Protein AF-0000000080590383 (afdb_homodimer)

Nearest PDB structures (foldseek):
  6j7g-assembly1_S  TM=4.759E-01  e=1.083E+00  Homo sapiens
  4z3b-assembly1_A  TM=5.114E-01  e=2.382E+00  Equus caballus
  4v6b-assembly1_AE  TM=5.132E-01  e=3.532E+00  Homo sapiens
  6yvd-assembly1_D  TM=4.470E-01  e=8.220E+00  Saccharomyces cerevisiae S288C
  1lvf-assembly2_B  TM=5.882E-01  e=1.787E+00  Rattus norvegicus

Solvent-accessible surface area (backbone atoms only — not comparable to full-atom values): 9432 Å² total; per-residue (Å²): 50,70,86,74,40,55,66,24,70,67,27,45,54,52,47,39,53,52,50,24,22,54,34,55,60,50,38,61,61,26,54,47,37,49,68,35,33,39,81,88,40,58,63,59,28,50,49,21,51,49,47,40,53,51,30,53,52,48,32,51,53,34,43,48,47,35,23,76,75,63,70,42,70,79,72,69,74,55,64,76,63,59,86,79,69,54,91,80,50,71,85,75,40,56,65,27,70,66,26,46,52,51,46,40,52,52,50,25,20,53,32,56,61,49,38,62,61,26,54,48,37,48,69,36,34,38,82,86,41,62,64,61,28,52,49,22,51,50,48,40,52,51,31,52,50,48,33,50,52,34,43,47,46,34,23,76,76,65,70,42,69,79,70,70,72,55,63,77,65,60,84,77,69,57,91,76

InterPro domains:
  IPR005183 Domain of unknown function DUF305, CopM-like [PF03713] (7-66)
  IPR012347 Ferritin-like [G3DSA:1.20.1260.10] (1-72)

Structure (mmCIF, N/CA/C/O backbone):
data_AF-0000000080590383-model_v1
#
loop_
_entity.id
_entity.type
_entity.pdbx_description
1 polymer 'DUF305 domain-containing protein'
#
loop_
_atom_site.group_PDB
_atom_site.id
_atom_site.type_symbol
_atom_site.label_atom_id
_atom_site.label_alt_id
_atom_site.label_comp_id
_atom_site.label_asym_id
_atom_site.label_entity_id
_atom_site.label_seq_id
_atom_site.pdbx_PDB_ins_code
_atom_site.Cartn_x
_atom_site.Cartn_y
_atom_site.Cartn_z
_atom_site.occupancy
_atom_site.B_iso_or_equiv
_atom_site.auth_seq_id
_atom_site.auth_comp_id
_atom_site.auth_asym_id
_atom_site.auth_atom_id
_atom_site.pdbx_PDB_model_num
ATOM 1 N N . MET A 1 1 ? 1.054 -5.551 -16.812 1 55.97 1 MET A N 1
ATOM 2 C CA . MET A 1 1 ? 1.904 -6.73 -16.703 1 55.97 1 MET A CA 1
ATOM 3 C C . MET A 1 1 ? 1.183 -7.852 -15.961 1 55.97 1 MET A C 1
ATOM 5 O O . MET A 1 1 ? 1.09 -8.977 -16.469 1 55.97 1 MET A O 1
ATOM 9 N N . LEU A 1 2 ? 0.622 -7.516 -14.812 1 69.25 2 LEU A N 1
ATOM 10 C CA . LEU A 1 2 ? -0.003 -8.578 -14.031 1 69.25 2 LEU A CA 1
ATOM 11 C C . LEU A 1 2 ? -1.218 -9.141 -14.766 1 69.25 2 LEU A C 1
ATOM 13 O O . LEU A 1 2 ? -1.432 -10.359 -14.773 1 69.25 2 LEU A O 1
ATOM 17 N N . GLU A 1 3 ? -1.877 -8.266 -15.469 1 67.25 3 GLU A N 1
ATOM 18 C CA . GLU A 1 3 ? -3.109 -8.68 -16.141 1 67.25 3 GLU A CA 1
ATOM 19 C C . GLU A 1 3 ? -2.822 -9.648 -17.281 1 67.25 3 GLU A C 1
ATOM 21 O O . GLU A 1 3 ? -3.65 -10.508 -17.594 1 67.25 3 GLU A O 1
ATOM 26 N N . SER A 1 4 ? -1.634 -9.484 -17.75 1 72.12 4 SER A N 1
ATOM 27 C CA . SER A 1 4 ? -1.319 -10.305 -18.922 1 72.12 4 SER A CA 1
ATOM 28 C C . SER A 1 4 ? -0.584 -11.578 -18.516 1 72.12 4 SER A C 1
ATOM 30 O O . SER A 1 4 ? -0.34 -12.453 -19.359 1 72.12 4 SER A O 1
ATOM 32 N N . THR A 1 5 ? -0.325 -11.68 -17.234 1 79.12 5 THR A N 1
ATOM 33 C CA . THR A 1 5 ? 0.401 -12.852 -16.766 1 79.12 5 THR A CA 1
ATOM 34 C C . THR A 1 5 ? -0.554 -14.023 -16.531 1 79.12 5 THR A C 1
ATOM 36 O O . THR A 1 5 ? -1.575 -13.867 -15.852 1 79.12 5 THR A O 1
ATOM 39 N N . PRO A 1 6 ? -0.306 -15.172 -17.188 1 80.62 6 PRO A N 1
ATOM 40 C CA . PRO A 1 6 ? -1.174 -16.328 -17 1 80.62 6 PRO A CA 1
ATOM 41 C C . PRO A 1 6 ? -1.27 -16.766 -15.531 1 80.62 6 PRO A C 1
ATOM 43 O O . PRO A 1 6 ? -0.327 -16.562 -14.766 1 80.62 6 PRO A O 1
ATOM 46 N N . SER A 1 7 ? -2.418 -17.375 -15.25 1 84 7 SER A N 1
ATOM 47 C CA . SER A 1 7 ? -2.658 -17.859 -13.898 1 84 7 SER A CA 1
ATOM 48 C C . SER A 1 7 ? -1.657 -18.953 -13.516 1 84 7 SER A C 1
ATOM 50 O O . SER A 1 7 ? -1.032 -19.562 -14.383 1 84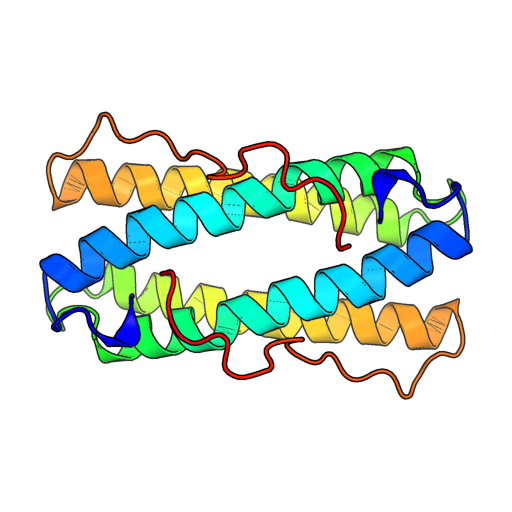 7 SER A O 1
ATOM 52 N N . GLY A 1 8 ? -1.432 -19.141 -12.234 1 85.5 8 GLY A N 1
ATOM 53 C CA . GLY A 1 8 ? -0.536 -20.172 -11.734 1 85.5 8 GLY A CA 1
ATOM 54 C C . GLY A 1 8 ? 0.795 -19.625 -11.258 1 85.5 8 GLY A C 1
ATOM 55 O O . GLY A 1 8 ? 0.86 -18.516 -10.719 1 85.5 8 GLY A O 1
ATOM 56 N N . THR A 1 9 ? 1.81 -20.422 -11.391 1 87 9 THR A N 1
ATOM 57 C CA . THR A 1 9 ? 3.117 -20.109 -10.82 1 87 9 THR A CA 1
ATOM 58 C C . THR A 1 9 ? 3.678 -18.828 -11.406 1 87 9 THR A C 1
ATOM 60 O O . THR A 1 9 ? 4.168 -17.953 -10.68 1 87 9 THR A O 1
ATOM 63 N N . PRO A 1 10 ? 3.52 -18.625 -12.75 1 87.88 10 PRO A N 1
ATOM 64 C CA . PRO A 1 10 ? 4.062 -17.375 -13.289 1 87.88 10 PRO A CA 1
ATOM 65 C C . PRO A 1 10 ? 3.375 -16.141 -12.711 1 87.88 10 PRO A C 1
ATOM 67 O O . PRO A 1 10 ? 4.039 -15.133 -12.414 1 87.88 10 PRO A O 1
ATOM 70 N N . PHE A 1 11 ? 2.125 -16.188 -12.539 1 89.69 11 PHE A N 1
ATOM 71 C CA . PHE A 1 11 ? 1.385 -15.078 -11.953 1 89.69 11 PHE A CA 1
ATOM 72 C C . PHE A 1 11 ? 1.814 -14.836 -10.516 1 89.69 11 PHE A C 1
ATOM 74 O O . PHE A 1 11 ? 2.041 -13.695 -10.109 1 89.69 11 PHE A O 1
ATOM 81 N N . ASN A 1 12 ? 1.895 -15.922 -9.75 1 90.94 12 ASN A N 1
ATOM 82 C CA . ASN A 1 12 ? 2.24 -15.805 -8.336 1 90.94 12 ASN A CA 1
ATOM 83 C C . ASN A 1 12 ? 3.574 -15.086 -8.148 1 90.94 12 ASN A C 1
ATOM 85 O O . ASN A 1 12 ? 3.68 -14.172 -7.332 1 90.94 12 ASN A O 1
ATOM 89 N N . GLN A 1 13 ? 4.488 -15.523 -8.938 1 92.19 13 GLN A N 1
ATOM 90 C CA . GLN A 1 13 ? 5.82 -14.945 -8.805 1 92.19 13 GLN A CA 1
ATOM 91 C C . GLN A 1 13 ? 5.828 -13.477 -9.227 1 92.19 13 GLN A C 1
ATOM 93 O O . GLN A 1 13 ? 6.434 -12.641 -8.562 1 92.19 13 GLN A O 1
ATOM 98 N N . THR A 1 14 ? 5.195 -13.195 -10.312 1 91.88 14 THR A N 1
ATOM 99 C CA . THR A 1 14 ? 5.137 -11.82 -10.797 1 91.88 14 THR A CA 1
ATOM 100 C C . THR A 1 14 ? 4.438 -10.922 -9.781 1 91.88 14 THR A C 1
ATOM 102 O O . THR A 1 14 ? 4.879 -9.797 -9.523 1 91.88 14 THR A O 1
ATOM 105 N N . PHE A 1 15 ? 3.369 -11.453 -9.25 1 93.12 15 PHE A N 1
ATOM 106 C CA . PHE A 1 15 ? 2.639 -10.688 -8.25 1 93.12 15 PHE A CA 1
ATOM 107 C C . PHE A 1 15 ? 3.521 -10.398 -7.043 1 93.12 15 PHE A C 1
ATOM 109 O O . PHE A 1 15 ? 3.619 -9.25 -6.598 1 93.12 15 PHE A O 1
ATOM 116 N N . LEU A 1 16 ? 4.113 -11.383 -6.531 1 94.38 16 LEU A N 1
ATOM 117 C CA . LEU A 1 16 ? 4.926 -11.242 -5.328 1 94.38 16 LEU A CA 1
ATOM 118 C C . LEU A 1 16 ? 6.055 -10.242 -5.551 1 94.38 16 LEU A C 1
ATOM 120 O O . LEU A 1 16 ? 6.324 -9.398 -4.691 1 94.38 16 LEU A O 1
ATOM 124 N N . ARG A 1 17 ? 6.676 -10.281 -6.66 1 94.44 17 ARG A N 1
ATOM 125 C CA . ARG A 1 17 ? 7.766 -9.352 -6.957 1 94.44 17 ARG A CA 1
ATOM 126 C C . ARG A 1 17 ? 7.242 -7.934 -7.152 1 94.44 17 ARG A C 1
ATOM 128 O O . ARG A 1 17 ? 7.766 -6.988 -6.559 1 94.44 17 ARG A O 1
ATOM 135 N N . SER A 1 18 ? 6.227 -7.805 -7.926 1 93.94 18 SER A N 1
ATOM 136 C CA . SER A 1 18 ? 5.688 -6.488 -8.258 1 93.94 18 SER A CA 1
ATOM 137 C C . SER A 1 18 ? 5.105 -5.805 -7.02 1 93.94 18 SER A C 1
ATOM 139 O O . SER A 1 18 ? 5.301 -4.605 -6.824 1 93.94 18 SER A O 1
ATOM 141 N N . PHE A 1 19 ? 4.484 -6.652 -6.277 1 95.25 19 PHE A N 1
ATOM 142 C CA . PHE A 1 19 ? 3.814 -6.035 -5.137 1 95.25 19 PHE A CA 1
ATOM 143 C C . PHE A 1 19 ? 4.801 -5.777 -4.004 1 95.25 19 PHE A C 1
ATOM 145 O O . PHE A 1 19 ? 4.574 -4.902 -3.168 1 95.25 19 PHE A O 1
ATOM 152 N N . SER A 1 20 ? 5.914 -6.496 -3.949 1 95.44 20 SER A N 1
ATOM 153 C CA . SER A 1 20 ? 7.02 -6.102 -3.076 1 95.44 20 SER A CA 1
ATOM 154 C C . SER A 1 20 ? 7.531 -4.711 -3.424 1 95.44 20 SER A C 1
ATOM 156 O O . SER A 1 20 ? 7.777 -3.893 -2.535 1 95.44 20 SER A O 1
ATOM 158 N N . ASN A 1 21 ? 7.668 -4.449 -4.703 1 94.62 21 ASN A N 1
ATOM 159 C CA . ASN A 1 21 ? 8.078 -3.127 -5.164 1 94.62 21 ASN A CA 1
ATOM 160 C C . ASN A 1 21 ? 7.062 -2.057 -4.781 1 94.62 21 ASN A C 1
ATOM 162 O O . ASN A 1 21 ? 7.434 -0.949 -4.395 1 94.62 21 ASN A O 1
ATOM 166 N N . HIS A 1 22 ? 5.812 -2.387 -4.969 1 94.44 22 HIS A N 1
ATOM 167 C CA . HIS A 1 22 ? 4.746 -1.474 -4.578 1 94.44 22 HIS A CA 1
ATOM 168 C C . HIS A 1 22 ? 4.84 -1.123 -3.096 1 94.44 22 HIS A C 1
ATOM 170 O O . HIS A 1 22 ? 4.699 0.043 -2.719 1 94.44 22 HIS A O 1
ATOM 176 N N . HIS A 1 23 ? 5.039 -2.135 -2.262 1 96.19 23 HIS A N 1
ATOM 177 C CA . HIS A 1 23 ? 5.199 -1.888 -0.833 1 96.19 23 HIS A CA 1
ATOM 178 C C . HIS A 1 23 ? 6.422 -1.019 -0.558 1 96.19 23 HIS A C 1
ATOM 180 O O . HIS A 1 23 ? 6.387 -0.147 0.313 1 96.19 23 HIS A O 1
ATOM 186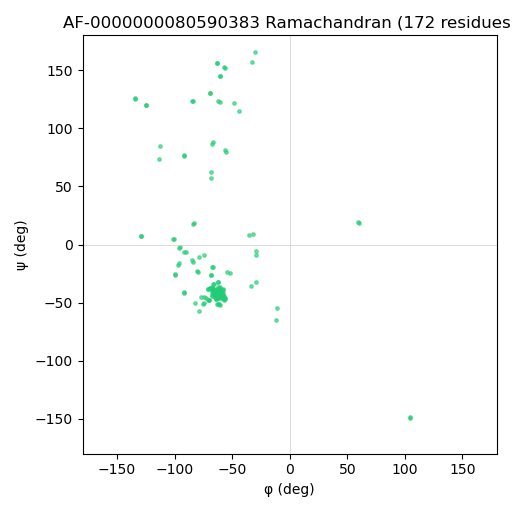 N N . LEU A 1 24 ? 7.496 -1.254 -1.278 1 94.81 24 LEU A N 1
ATOM 187 C CA . LEU A 1 24 ? 8.711 -0.46 -1.124 1 94.81 24 LEU A CA 1
ATOM 188 C C . LEU A 1 24 ? 8.445 1.004 -1.463 1 94.81 24 LEU A C 1
ATOM 190 O O . LEU A 1 24 ? 8.945 1.902 -0.777 1 94.81 24 LEU A O 1
ATOM 194 N N . SER A 1 25 ? 7.711 1.278 -2.4 1 93.81 25 SER A N 1
ATOM 195 C CA . SER A 1 25 ? 7.445 2.637 -2.865 1 93.81 25 SER A CA 1
ATOM 196 C C . SER A 1 25 ? 6.668 3.434 -1.824 1 93.81 25 SER A C 1
ATOM 198 O O . SER A 1 25 ? 6.648 4.664 -1.862 1 93.81 25 SER A O 1
ATOM 200 N N . ALA A 1 26 ? 6.031 2.756 -0.916 1 95.06 26 ALA A N 1
ATOM 201 C CA . ALA A 1 26 ? 5.23 3.42 0.11 1 95.06 26 ALA A CA 1
ATOM 202 C C . ALA A 1 26 ? 6.098 3.854 1.288 1 95.06 26 ALA A C 1
ATOM 204 O O . ALA A 1 26 ? 5.668 4.648 2.125 1 95.06 26 ALA A O 1
ATOM 205 N N . LEU A 1 27 ? 7.32 3.352 1.365 1 95.25 27 LEU A N 1
ATOM 206 C CA . LEU A 1 27 ? 8.117 3.574 2.564 1 95.25 27 LEU A CA 1
ATOM 207 C C . LEU A 1 27 ? 8.609 5.016 2.635 1 95.25 27 LEU A C 1
ATOM 209 O O . LEU A 1 27 ? 8.453 5.68 3.664 1 95.25 27 LEU A O 1
ATOM 213 N N . SER A 1 28 ? 9.117 5.551 1.608 1 92.12 28 SER A N 1
ATOM 214 C CA . SER A 1 28 ? 9.695 6.895 1.629 1 92.12 28 SER A CA 1
ATOM 215 C C . SER A 1 28 ? 8.633 7.941 1.952 1 92.12 28 SER A C 1
ATOM 217 O O . SER A 1 28 ? 8.805 8.742 2.877 1 92.12 28 SER A O 1
ATOM 219 N N . PRO A 1 29 ? 7.492 7.926 1.229 1 91.88 29 PRO A N 1
ATOM 220 C CA . PRO A 1 29 ? 6.461 8.906 1.579 1 91.88 29 PRO A CA 1
ATOM 221 C C . PRO A 1 29 ? 5.961 8.75 3.014 1 91.88 29 PRO A C 1
ATOM 223 O O . PRO A 1 29 ? 5.641 9.742 3.674 1 91.88 29 PRO A O 1
ATOM 226 N N . SER A 1 30 ? 5.852 7.535 3.506 1 93.94 30 SER A N 1
ATOM 227 C CA . SER A 1 30 ? 5.371 7.301 4.863 1 93.94 30 SER A CA 1
ATOM 228 C C . SER A 1 30 ? 6.371 7.805 5.898 1 93.94 30 SER A C 1
ATOM 230 O O . SER A 1 30 ? 5.98 8.328 6.945 1 93.94 30 SER A O 1
ATOM 232 N N . LEU A 1 31 ? 7.656 7.617 5.605 1 91.81 31 LEU A N 1
ATOM 233 C CA . LEU A 1 31 ? 8.695 8.148 6.484 1 91.81 31 LEU A CA 1
ATOM 234 C C . LEU A 1 31 ? 8.664 9.672 6.5 1 91.81 31 LEU A C 1
ATOM 236 O O . LEU A 1 31 ? 8.805 10.289 7.559 1 91.81 31 LEU A O 1
ATOM 240 N N . SER A 1 32 ? 8.477 10.273 5.324 1 89.19 32 SER A N 1
ATOM 241 C CA . SER A 1 32 ? 8.344 11.719 5.246 1 89.19 32 SER A CA 1
ATOM 242 C C . SER A 1 32 ? 7.145 12.211 6.059 1 89.19 32 SER A C 1
ATOM 244 O O . SER A 1 32 ? 7.215 13.258 6.707 1 89.19 32 SER A O 1
ATOM 246 N N . CYS A 1 33 ? 6.082 11.469 6.008 1 91 33 CYS A N 1
ATOM 247 C CA . CYS A 1 33 ? 4.883 11.812 6.77 1 91 33 CYS A CA 1
ATOM 248 C C . CYS A 1 33 ? 5.168 11.797 8.266 1 91 33 CYS A C 1
ATOM 250 O O . CYS A 1 33 ? 4.684 12.664 9 1 91 33 CYS A O 1
ATOM 252 N N . GLN A 1 34 ? 5.988 10.891 8.719 1 87.88 34 GLN A N 1
ATOM 253 C CA . GLN A 1 34 ? 6.355 10.812 10.133 1 87.88 34 GLN A CA 1
ATOM 254 C C . GLN A 1 34 ? 7.078 12.078 10.578 1 87.88 34 GLN A C 1
ATOM 256 O O . GLN A 1 34 ? 6.895 12.539 11.711 1 87.88 34 GLN A O 1
ATOM 261 N N . ILE A 1 35 ? 7.793 12.633 9.633 1 83.75 35 ILE A N 1
ATOM 262 C CA . ILE A 1 35 ? 8.672 13.742 9.977 1 83.75 35 ILE A CA 1
ATOM 263 C C . ILE A 1 35 ? 7.938 15.062 9.789 1 83.75 35 ILE A C 1
ATOM 265 O O . ILE A 1 35 ? 8.047 15.969 10.617 1 83.75 35 ILE A O 1
ATOM 269 N N . LYS A 1 36 ? 7.191 15.164 8.711 1 83 36 LYS A N 1
ATOM 270 C CA . LYS A 1 36 ? 6.668 16.453 8.281 1 83 36 LYS A CA 1
ATOM 271 C C . LYS A 1 36 ? 5.246 16.672 8.781 1 83 36 LYS A C 1
ATOM 273 O O . LYS A 1 36 ? 4.723 17.781 8.727 1 83 36 LYS A O 1
ATOM 278 N N . SER A 1 37 ? 4.664 15.578 9.195 1 78.31 37 SER A N 1
ATOM 279 C CA . SER A 1 37 ? 3.303 15.766 9.695 1 78.31 37 SER A CA 1
ATOM 280 C C . SER A 1 37 ? 3.279 16.672 10.922 1 78.31 37 SER A C 1
ATOM 282 O O . SER A 1 37 ? 4.227 16.688 11.711 1 78.31 37 SER A O 1
ATOM 284 N N . ASP A 1 38 ? 2.582 17.672 10.883 1 64.88 38 ASP A N 1
ATOM 285 C CA . ASP A 1 38 ? 2.518 18.641 11.969 1 64.88 38 ASP A CA 1
ATOM 286 C C . ASP A 1 38 ? 2.307 17.953 13.312 1 64.88 38 ASP A C 1
ATOM 288 O O . ASP A 1 38 ? 1.547 16.984 13.406 1 64.88 38 ASP A O 1
ATOM 292 N N . ILE A 1 39 ? 3.242 18.156 14.273 1 54.78 39 ILE A N 1
ATOM 293 C CA . ILE A 1 39 ? 3.332 17.75 15.664 1 54.78 39 ILE A CA 1
ATOM 294 C C . ILE A 1 39 ? 1.936 17.719 16.281 1 54.78 39 ILE A C 1
ATOM 296 O O . ILE A 1 39 ? 1.641 16.859 17.125 1 54.78 39 ILE A O 1
ATOM 300 N N . ALA A 1 40 ? 1.149 18.641 15.859 1 57.12 40 ALA A N 1
ATOM 301 C CA . ALA A 1 40 ? -0.128 18.719 16.562 1 57.12 40 ALA A CA 1
ATOM 302 C C . ALA A 1 40 ? -1.052 17.578 16.156 1 57.12 40 ALA A C 1
ATOM 304 O O . ALA A 1 40 ? -2.08 17.344 16.797 1 57.12 40 ALA A O 1
ATOM 305 N N . HIS A 1 41 ? -0.6 16.844 15.109 1 61.62 41 HIS A N 1
ATOM 306 C CA . HIS A 1 41 ? -1.507 15.766 14.711 1 61.62 41 HIS A CA 1
ATOM 307 C C . HIS A 1 41 ? -0.891 14.398 14.969 1 61.62 41 HIS A C 1
ATOM 309 O O . HIS A 1 41 ? -0.432 13.734 14.039 1 61.62 41 HIS A O 1
ATOM 315 N N . GLY A 1 42 ? -0.85 14.078 16.141 1 77.56 42 GLY A N 1
ATOM 316 C CA . GLY A 1 42 ? -0.358 12.805 16.641 1 77.56 42 GLY A CA 1
ATOM 317 C C . GLY A 1 42 ? -0.987 11.609 15.961 1 77.56 42 GLY A C 1
ATOM 318 O O . GLY A 1 42 ? -0.32 10.602 15.727 1 77.56 42 GLY A O 1
ATOM 319 N N . GLU A 1 43 ? -2.182 11.875 15.453 1 83.69 43 GLU A N 1
ATOM 320 C CA . GLU A 1 43 ? -2.898 10.758 14.844 1 83.69 43 GLU A CA 1
ATOM 321 C C . GLU A 1 43 ? -2.299 10.391 13.492 1 83.69 43 GLU A C 1
ATOM 323 O O . GLU A 1 43 ? -2.104 9.211 13.195 1 83.69 43 GLU A O 1
ATOM 328 N N . LEU A 1 44 ? -2.021 11.461 12.688 1 89.62 44 LEU A N 1
ATOM 329 C CA . LEU A 1 44 ? -1.447 11.195 11.367 1 89.62 44 LEU A CA 1
ATOM 330 C C . LEU A 1 44 ? -0.046 10.602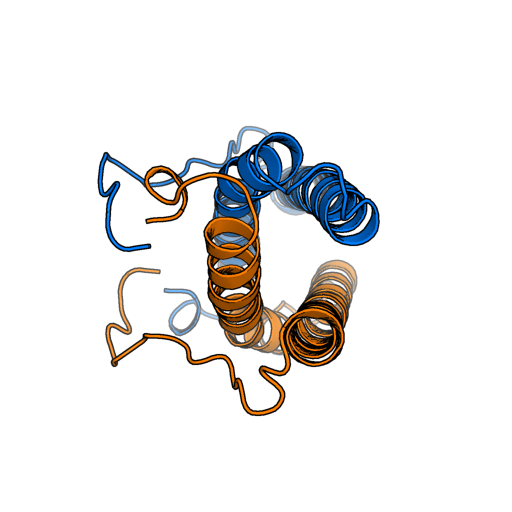 11.492 1 89.62 44 LEU A C 1
ATOM 332 O O . LEU A 1 44 ? 0.323 9.703 10.742 1 89.62 44 LEU A O 1
ATOM 336 N N . GLN A 1 45 ? 0.735 11.125 12.391 1 88.81 45 GLN A N 1
ATOM 337 C CA . GLN A 1 45 ? 2.078 10.594 12.609 1 88.81 45 GLN A CA 1
ATOM 338 C C . GLN A 1 45 ? 2.035 9.109 12.961 1 88.81 45 GLN A C 1
ATOM 340 O O . GLN A 1 45 ? 2.793 8.312 12.398 1 88.81 45 GLN A O 1
ATOM 345 N N . ARG A 1 46 ? 1.18 8.758 13.852 1 90.81 46 ARG A N 1
ATOM 346 C CA . ARG A 1 46 ? 1.038 7.359 14.25 1 90.81 46 ARG A CA 1
ATOM 347 C C . ARG A 1 46 ? 0.559 6.504 13.086 1 90.81 46 ARG A C 1
ATOM 349 O O . ARG A 1 46 ? 1.01 5.371 12.914 1 90.81 46 ARG A O 1
ATOM 356 N N . TYR A 1 47 ? -0.358 7.125 12.406 1 93.31 47 TYR A N 1
ATOM 357 C CA . TYR A 1 47 ? -0.861 6.426 11.234 1 93.31 47 TYR A CA 1
ATOM 358 C C . TYR A 1 47 ? 0.27 6.105 10.258 1 93.31 47 TYR A C 1
ATOM 360 O O . TYR A 1 47 ? 0.375 4.98 9.773 1 93.31 47 TYR A O 1
ATOM 368 N N . CYS A 1 48 ? 1.092 7.059 10.047 1 93.88 48 CYS A N 1
ATOM 369 C CA . CYS A 1 48 ? 2.209 6.891 9.125 1 93.88 48 CYS A CA 1
ATOM 370 C C . CYS A 1 48 ? 3.215 5.879 9.656 1 93.88 48 CYS A C 1
ATOM 372 O O . CYS A 1 48 ? 3.789 5.102 8.898 1 93.88 48 CYS A O 1
ATOM 374 N N . GLU A 1 49 ? 3.439 5.859 10.93 1 93.88 49 GLU A N 1
ATOM 375 C CA . GLU A 1 49 ? 4.305 4.863 11.547 1 93.88 49 GLU A CA 1
ATOM 376 C C . GLU A 1 49 ? 3.777 3.449 11.305 1 93.88 49 GLU A C 1
ATOM 378 O O . GLU A 1 49 ? 4.551 2.537 11 1 93.88 49 GLU A O 1
ATOM 383 N N . ASP A 1 50 ? 2.49 3.35 11.406 1 95.06 50 ASP A N 1
ATOM 384 C CA . ASP A 1 50 ? 1.868 2.049 11.188 1 95.06 50 ASP A CA 1
ATOM 385 C C . ASP A 1 50 ? 2.02 1.606 9.727 1 95.06 50 ASP A C 1
ATOM 387 O O . ASP A 1 50 ? 2.199 0.419 9.453 1 95.06 50 ASP A O 1
ATOM 391 N N . ILE A 1 51 ? 1.901 2.566 8.867 1 95.12 51 ILE A N 1
ATOM 392 C CA . ILE A 1 51 ? 2.068 2.244 7.449 1 95.12 51 ILE A CA 1
ATOM 393 C C . ILE A 1 51 ? 3.475 1.699 7.211 1 95.12 51 ILE A C 1
ATOM 395 O O . ILE A 1 51 ? 3.646 0.688 6.527 1 95.12 51 ILE A O 1
ATOM 399 N N . VAL A 1 52 ? 4.469 2.334 7.77 1 95.5 52 VAL A N 1
ATOM 400 C CA . VAL A 1 52 ? 5.852 1.91 7.578 1 95.5 52 VAL A CA 1
ATOM 401 C C . VAL A 1 52 ? 6.023 0.469 8.055 1 95.5 52 VAL A C 1
ATOM 403 O O . VAL A 1 52 ? 6.59 -0.363 7.34 1 95.5 52 VAL A O 1
ATOM 406 N N . VAL A 1 53 ? 5.496 0.15 9.18 1 96.75 53 VAL A N 1
ATOM 407 C CA . VAL A 1 53 ? 5.621 -1.187 9.75 1 96.75 53 VAL A CA 1
ATOM 408 C C . VAL A 1 53 ? 4.902 -2.199 8.859 1 96.75 53 VAL A C 1
ATOM 410 O O . VAL A 1 53 ? 5.453 -3.256 8.539 1 96.75 53 VAL A O 1
ATOM 413 N N . THR A 1 54 ? 3.74 -1.836 8.461 1 96.31 54 THR A N 1
ATOM 414 C CA . THR A 1 54 ? 2.926 -2.74 7.656 1 96.31 54 THR A CA 1
ATOM 415 C C . THR A 1 54 ? 3.588 -3.012 6.309 1 96.31 54 THR A C 1
ATOM 417 O O . THR A 1 54 ? 3.641 -4.156 5.859 1 96.31 54 THR A O 1
ATOM 420 N N . GLN A 1 55 ? 4.109 -1.967 5.676 1 96.75 55 GLN A N 1
ATOM 421 C CA . GLN A 1 55 ? 4.75 -2.129 4.375 1 96.75 55 GLN A CA 1
ATOM 422 C C . GLN A 1 55 ? 6.023 -2.961 4.492 1 96.75 55 GLN A C 1
ATOM 424 O O . GLN A 1 55 ? 6.289 -3.818 3.645 1 96.75 55 GLN A O 1
ATOM 429 N N . LYS A 1 56 ? 6.801 -2.732 5.512 1 96.94 56 LYS A N 1
ATOM 430 C CA . LYS A 1 56 ? 8.016 -3.512 5.727 1 96.94 56 LYS A CA 1
ATOM 431 C C . LYS A 1 56 ? 7.691 -4.988 5.945 1 96.94 56 LYS A C 1
ATOM 433 O O . LYS A 1 56 ? 8.336 -5.863 5.367 1 96.94 56 LYS A O 1
ATOM 438 N N . ASN A 1 57 ? 6.691 -5.215 6.77 1 97.31 57 ASN A N 1
ATOM 439 C CA . ASN A 1 57 ? 6.27 -6.59 7.012 1 97.31 57 ASN A CA 1
ATOM 440 C C . ASN A 1 57 ? 5.762 -7.254 5.734 1 97.31 57 ASN A C 1
ATOM 442 O O . ASN A 1 57 ? 6.004 -8.438 5.504 1 97.31 57 ASN A O 1
ATOM 446 N N . GLY A 1 58 ? 5.039 -6.461 4.934 1 96.75 58 GLY A N 1
ATOM 447 C CA . GLY A 1 58 ? 4.574 -6.977 3.656 1 96.75 58 GLY A CA 1
ATOM 448 C C . GLY A 1 58 ? 5.703 -7.398 2.734 1 96.75 58 GLY A C 1
ATOM 449 O O . GLY A 1 58 ? 5.652 -8.477 2.135 1 96.75 58 GLY A O 1
ATOM 450 N N . ILE A 1 59 ? 6.691 -6.602 2.643 1 96.94 59 ILE A N 1
ATOM 451 C CA . ILE A 1 59 ? 7.855 -6.918 1.825 1 96.94 59 ILE A CA 1
ATOM 452 C C . ILE A 1 59 ? 8.492 -8.219 2.312 1 96.94 59 ILE A C 1
ATOM 454 O O . ILE A 1 59 ? 8.789 -9.109 1.512 1 96.94 59 ILE A O 1
ATOM 458 N N . ASN A 1 60 ? 8.641 -8.312 3.604 1 97.56 60 ASN A N 1
ATOM 459 C CA . ASN A 1 60 ? 9.234 -9.508 4.18 1 97.56 60 ASN A CA 1
ATOM 460 C C . ASN A 1 60 ? 8.398 -10.75 3.891 1 97.56 60 ASN A C 1
ATOM 462 O O . ASN A 1 60 ? 8.945 -11.805 3.547 1 97.56 60 ASN A O 1
ATOM 466 N N . ASP A 1 61 ? 7.082 -10.664 4.078 1 95.88 61 ASP A N 1
ATOM 467 C CA . ASP A 1 61 ? 6.18 -11.773 3.811 1 95.88 61 ASP A CA 1
ATOM 468 C C . ASP A 1 61 ? 6.301 -12.242 2.361 1 95.88 61 ASP A C 1
ATOM 470 O O . ASP A 1 61 ? 6.383 -13.445 2.096 1 95.88 61 ASP A O 1
ATOM 474 N N . MET A 1 62 ? 6.344 -11.312 1.461 1 96.06 62 MET A N 1
ATOM 475 C CA . MET A 1 62 ? 6.375 -11.648 0.042 1 96.06 62 MET A CA 1
ATOM 476 C C . MET A 1 62 ? 7.727 -12.242 -0.344 1 96.06 62 MET A C 1
ATOM 478 O O . MET A 1 62 ? 7.789 -13.188 -1.132 1 96.06 62 MET A O 1
ATOM 482 N N . ARG A 1 63 ? 8.773 -11.719 0.229 1 96.56 63 ARG A N 1
ATOM 483 C CA . ARG A 1 63 ? 10.094 -12.289 -0.001 1 96.56 63 ARG A CA 1
ATOM 484 C C . ARG A 1 63 ? 10.172 -13.711 0.541 1 96.56 63 ARG A C 1
ATOM 486 O O . ARG A 1 63 ? 10.773 -14.594 -0.086 1 96.56 63 ARG A O 1
ATOM 493 N N . GLU A 1 64 ? 9.562 -13.93 1.67 1 96.44 64 GLU A N 1
ATOM 494 C CA . GLU A 1 64 ? 9.555 -15.266 2.258 1 96.44 64 GLU A CA 1
ATOM 495 C C . GLU A 1 64 ? 8.789 -16.25 1.382 1 96.44 64 GLU A C 1
ATOM 497 O O . GLU A 1 64 ? 9.219 -17.391 1.19 1 96.44 64 GLU A O 1
ATOM 502 N N . MET A 1 65 ? 7.707 -15.812 0.858 1 94 65 MET A N 1
ATOM 503 C CA . MET A 1 65 ? 6.918 -16.672 -0.024 1 94 65 MET A CA 1
ATOM 504 C C . MET A 1 65 ? 7.691 -17 -1.294 1 94 65 MET A C 1
ATOM 506 O O . MET A 1 65 ? 7.672 -18.141 -1.755 1 94 65 MET A O 1
ATOM 510 N N . LEU A 1 66 ? 8.359 -15.992 -1.852 1 94.94 66 LEU A N 1
ATOM 511 C CA . LEU A 1 66 ? 9.188 -16.203 -3.035 1 94.94 66 LEU A CA 1
ATOM 512 C C . LEU A 1 66 ? 10.266 -17.25 -2.762 1 94.94 66 LEU A C 1
ATOM 514 O O . LEU A 1 66 ? 10.531 -18.109 -3.604 1 94.94 66 LEU A O 1
ATOM 518 N N . CYS A 1 67 ? 10.82 -17.188 -1.566 1 96.31 67 CYS A N 1
ATOM 519 C CA . CYS A 1 67 ? 11.891 -18.109 -1.207 1 96.31 67 CYS A CA 1
ATOM 520 C C . CYS A 1 67 ? 11.344 -19.516 -0.941 1 96.31 67 CYS A C 1
ATOM 522 O O . CYS A 1 67 ? 11.797 -20.484 -1.55 1 96.31 67 CYS A O 1
ATOM 524 N N . LYS A 1 68 ? 10.336 -19.609 -0.114 1 94.25 68 LYS A N 1
ATOM 525 C CA . LYS A 1 68 ? 9.805 -20.891 0.345 1 94.25 68 LYS A CA 1
ATOM 526 C C . LYS A 1 68 ? 9.109 -21.625 -0.79 1 94.25 68 LYS A C 1
ATOM 528 O O . LYS A 1 68 ? 9.258 -22.844 -0.923 1 94.25 68 LYS A O 1
ATOM 533 N N . LYS A 1 69 ? 8.43 -20.922 -1.62 1 91.12 69 LYS A N 1
ATOM 534 C CA . LYS A 1 69 ? 7.566 -21.594 -2.594 1 91.12 69 LYS A CA 1
ATOM 535 C C . LYS A 1 69 ? 8.242 -21.672 -3.959 1 91.12 69 LYS A C 1
ATOM 537 O O . LYS A 1 69 ? 7.984 -22.609 -4.727 1 91.12 69 LYS A O 1
ATOM 542 N N . TYR A 1 70 ? 9.156 -20.75 -4.203 1 93.19 70 TYR A N 1
ATOM 543 C CA . TYR A 1 70 ? 9.672 -20.688 -5.566 1 93.19 70 TYR A CA 1
ATOM 544 C C . TYR A 1 70 ? 11.195 -20.688 -5.574 1 93.19 70 TYR A C 1
ATOM 546 O O . TYR A 1 70 ? 11.82 -20.453 -6.613 1 93.19 70 TYR A O 1
ATOM 554 N N . SER A 1 71 ? 11.836 -20.875 -4.492 1 95.5 71 SER A N 1
ATOM 555 C CA . SER A 1 71 ? 13.289 -20.953 -4.34 1 95.5 71 SER A CA 1
ATOM 556 C C . SER A 1 71 ? 13.969 -19.672 -4.816 1 95.5 71 SER A C 1
ATOM 558 O O . SER A 1 71 ? 15.117 -19.703 -5.258 1 95.5 71 SER A O 1
ATOM 560 N N . ASP A 1 72 ? 13.242 -18.609 -4.906 1 95.31 72 ASP A N 1
ATOM 561 C CA . ASP A 1 72 ? 13.781 -17.281 -5.199 1 95.31 72 ASP A CA 1
ATOM 562 C C . ASP A 1 72 ? 14.109 -16.531 -3.912 1 95.31 72 ASP A C 1
ATOM 564 O O . ASP A 1 72 ? 13.414 -15.578 -3.555 1 95.31 72 ASP A O 1
ATOM 568 N N . CYS A 1 73 ? 15.266 -16.922 -3.287 1 97.44 73 CYS A N 1
ATOM 569 C CA . CYS A 1 73 ? 15.578 -16.391 -1.968 1 97.44 73 CYS A CA 1
ATOM 570 C C . CYS A 1 73 ? 16.422 -15.117 -2.08 1 97.44 73 CYS A C 1
ATOM 572 O O . CYS A 1 73 ? 16.594 -14.398 -1.097 1 97.44 73 CYS A O 1
ATOM 574 N N . GLY A 1 74 ? 16.828 -14.781 -3.223 1 96.12 74 GLY A N 1
ATOM 575 C CA . GLY A 1 74 ? 17.719 -13.648 -3.418 1 96.12 74 GLY A CA 1
ATOM 576 C C . GLY A 1 74 ? 17 -12.406 -3.906 1 96.12 74 GLY A C 1
ATOM 577 O O . GLY A 1 74 ? 17.625 -11.367 -4.133 1 96.12 74 GLY A O 1
ATOM 578 N N . PHE A 1 75 ? 15.719 -12.414 -4.02 1 96.56 75 PHE A N 1
ATOM 579 C CA . PHE A 1 75 ? 14.984 -11.281 -4.559 1 96.56 75 PHE A CA 1
ATOM 580 C C . PHE A 1 75 ? 15.039 -10.094 -3.602 1 96.56 75 PHE A C 1
ATOM 582 O O . PHE A 1 75 ? 14.797 -10.25 -2.402 1 96.56 75 PHE A O 1
ATOM 589 N N . VAL A 1 76 ? 15.375 -8.938 -4.105 1 94.81 76 VAL A N 1
ATOM 590 C CA . VAL A 1 76 ? 15.328 -7.668 -3.387 1 94.81 76 VAL A CA 1
ATOM 591 C C . VAL A 1 76 ? 14.484 -6.664 -4.172 1 94.81 76 VAL A C 1
ATOM 593 O O . VAL A 1 76 ? 14.773 -6.379 -5.336 1 94.81 76 VAL A O 1
ATOM 596 N N . PRO A 1 77 ? 13.391 -6.199 -3.488 1 94.94 77 PRO A N 1
ATOM 597 C CA . PRO A 1 77 ? 12.609 -5.211 -4.23 1 94.94 77 PRO A CA 1
ATOM 598 C C . PRO A 1 77 ? 13.414 -3.965 -4.586 1 94.94 77 PRO A C 1
ATOM 600 O O . PRO A 1 77 ? 14.352 -3.604 -3.869 1 94.94 77 PRO A O 1
ATOM 603 N N . ALA A 1 78 ? 13.141 -3.414 -5.727 1 87.19 78 ALA A N 1
ATOM 604 C CA . ALA A 1 78 ? 13.812 -2.207 -6.203 1 87.19 78 ALA A CA 1
ATOM 605 C C . ALA A 1 78 ? 12.805 -1.206 -6.766 1 87.19 78 ALA A C 1
ATOM 607 O O . ALA A 1 78 ? 11.812 -1.595 -7.379 1 87.19 78 ALA A O 1
ATOM 608 N N . THR A 1 79 ? 12.852 -0.065 -6.277 1 69.38 79 THR A N 1
ATOM 609 C CA . THR A 1 79 ? 11.977 0.964 -6.828 1 69.38 79 THR A CA 1
ATOM 610 C C . THR A 1 79 ? 12.383 1.309 -8.258 1 69.38 79 THR A C 1
ATOM 612 O O . THR A 1 79 ? 13.562 1.274 -8.602 1 69.38 79 THR A O 1
ATOM 615 N N . GLY A 1 80 ? 11.859 0.549 -9.086 1 52.59 80 GLY A N 1
ATOM 616 C CA . GLY A 1 80 ? 12.234 0.931 -10.438 1 52.59 80 GLY A CA 1
ATOM 617 C C . GLY A 1 80 ? 12.508 2.416 -10.586 1 52.59 80 GLY A C 1
ATOM 618 O O . GLY A 1 80 ? 12.539 2.939 -11.703 1 52.59 80 GLY A O 1
ATOM 619 N N . ASP A 1 81 ? 12.219 3.119 -9.641 1 41.78 81 ASP A N 1
ATOM 620 C CA . ASP A 1 81 ? 12.508 4.516 -9.953 1 41.78 81 ASP A CA 1
ATOM 621 C C . ASP A 1 81 ? 13.961 4.703 -10.375 1 41.78 81 ASP A C 1
ATOM 623 O O . ASP A 1 81 ? 14.875 4.391 -9.609 1 41.78 81 ASP A O 1
ATOM 627 N N . LYS A 1 82 ? 14.469 4.488 -11.43 1 36.81 82 LYS A N 1
ATOM 628 C CA . LYS A 1 82 ? 15.219 5.68 -11.82 1 36.81 82 LYS A CA 1
ATOM 629 C C . LYS A 1 82 ? 14.57 6.945 -11.266 1 36.81 82 LYS A C 1
ATOM 631 O O . LYS A 1 82 ? 13.391 6.934 -10.906 1 36.81 82 LYS A O 1
ATOM 636 N N . ARG A 1 83 ? 15.18 8.211 -11.203 1 31.44 83 ARG A N 1
ATOM 637 C CA . ARG A 1 83 ? 14.758 9.57 -10.875 1 31.44 83 ARG A CA 1
ATOM 638 C C . ARG A 1 83 ? 13.328 9.828 -11.352 1 31.44 83 ARG A C 1
ATOM 640 O O . ARG A 1 83 ? 13.078 10.781 -12.086 1 31.44 83 ARG A O 1
ATOM 647 N N . LYS A 1 84 ? 12.531 8.938 -11.828 1 32.66 84 LYS A N 1
ATOM 648 C CA . LYS A 1 84 ? 11.398 9.781 -12.219 1 32.66 84 LYS A CA 1
ATOM 649 C C . LYS A 1 84 ? 10.695 10.359 -10.992 1 32.66 84 LYS A C 1
ATOM 651 O O . LYS A 1 84 ? 9.945 9.664 -10.312 1 32.66 84 LYS A O 1
ATOM 656 N N . ASP A 1 85 ? 11.297 11.055 -10.148 1 30.66 85 ASP A N 1
ATOM 657 C CA . ASP A 1 85 ? 11.141 11.945 -9 1 30.66 85 ASP A CA 1
ATOM 658 C C . ASP A 1 85 ? 9.68 12.367 -8.828 1 30.66 85 ASP A C 1
ATOM 660 O O . ASP A 1 85 ? 9.219 12.555 -7.699 1 30.66 85 ASP A O 1
ATOM 664 N N . GLN A 1 86 ? 9.07 13.133 -9.797 1 26.8 86 GLN A N 1
ATOM 665 C CA . GLN A 1 86 ? 8.281 14.352 -9.664 1 26.8 86 GLN A CA 1
ATOM 666 C C . GLN A 1 86 ? 6.832 14.039 -9.305 1 26.8 86 GLN A C 1
ATOM 668 O O . GLN A 1 86 ? 6.148 14.852 -8.68 1 26.8 86 GLN A O 1
ATOM 673 N N . ASP A 1 87 ? 6.07 13 -10.133 1 26.62 87 ASP A N 1
ATOM 674 C CA . ASP A 1 87 ? 4.754 13.617 -10.273 1 26.62 87 ASP A CA 1
ATOM 675 C C . ASP A 1 87 ? 3.887 13.352 -9.047 1 26.62 87 ASP A C 1
ATOM 677 O O . ASP A 1 87 ? 2.688 13.633 -9.047 1 26.62 87 ASP A O 1
ATOM 681 N N . PHE A 1 88 ? 4.383 12.977 -7.871 1 22.89 88 PHE A N 1
ATOM 682 C CA . PHE A 1 88 ? 3.439 13.383 -6.836 1 22.89 88 PHE A CA 1
ATOM 683 C C . PHE A 1 88 ? 3.342 14.906 -6.77 1 22.89 88 PHE A C 1
ATOM 685 O O . PHE A 1 88 ? 4.316 15.609 -7.035 1 22.89 88 PHE A O 1
ATOM 692 N N . MET B 1 1 ? 6.312 15.344 -5.406 1 54.81 1 MET B N 1
ATOM 693 C CA . MET B 1 1 ? 5.301 16.281 -4.922 1 54.81 1 MET B CA 1
ATOM 694 C C . MET B 1 1 ? 5.32 16.359 -3.398 1 54.81 1 MET B C 1
ATOM 696 O O . MET B 1 1 ? 5.406 17.453 -2.83 1 54.81 1 MET B O 1
ATOM 700 N N . LEU B 1 2 ? 5.34 15.188 -2.764 1 68.94 2 LEU B N 1
ATOM 701 C CA . LEU B 1 2 ? 5.27 15.219 -1.307 1 68.94 2 LEU B CA 1
ATOM 702 C C . LEU B 1 2 ? 6.523 15.852 -0.716 1 68.94 2 LEU B C 1
ATOM 704 O O . LEU B 1 2 ? 6.441 16.641 0.234 1 68.94 2 LEU B O 1
ATOM 708 N N . GLU B 1 3 ? 7.605 15.609 -1.401 1 66.56 3 GLU B N 1
ATOM 709 C CA . GLU B 1 3 ? 8.883 16.094 -0.873 1 66.56 3 GLU B CA 1
ATOM 710 C C . GLU B 1 3 ? 8.961 17.609 -0.919 1 66.56 3 GLU B C 1
ATOM 712 O O . GLU B 1 3 ? 9.617 18.234 -0.081 1 66.56 3 GLU B O 1
ATOM 717 N N . SER B 1 4 ? 8.211 18.094 -1.852 1 71.12 4 SER B N 1
ATOM 718 C CA . SER B 1 4 ? 8.312 19.547 -2.037 1 71.12 4 SER B CA 1
ATOM 719 C C . SER B 1 4 ? 7.219 20.281 -1.275 1 71.12 4 SER B C 1
ATOM 721 O O . SER B 1 4 ? 7.207 21.516 -1.229 1 71.12 4 SER B O 1
ATOM 723 N N . THR B 1 5 ? 6.363 19.484 -0.635 1 78.38 5 THR B N 1
ATOM 724 C CA . THR B 1 5 ? 5.262 20.109 0.094 1 78.38 5 THR B CA 1
ATOM 725 C C . THR B 1 5 ? 5.699 20.516 1.497 1 78.38 5 THR B C 1
ATOM 727 O O . THR B 1 5 ? 6.281 19.719 2.229 1 78.38 5 THR B O 1
ATOM 730 N N . PRO B 1 6 ? 5.551 21.812 1.841 1 80.19 6 PRO B N 1
ATOM 731 C CA . PRO B 1 6 ? 5.938 22.266 3.178 1 80.19 6 PRO B CA 1
ATOM 732 C C . PRO B 1 6 ? 5.23 21.5 4.289 1 80.19 6 PRO B C 1
ATOM 734 O O . PRO B 1 6 ? 4.109 21.016 4.098 1 80.19 6 PRO B O 1
ATOM 737 N N . SER B 1 7 ? 5.941 21.453 5.406 1 83.88 7 SER B N 1
ATOM 738 C CA . SER B 1 7 ? 5.398 20.766 6.57 1 83.88 7 SER B CA 1
ATOM 739 C C . SER B 1 7 ? 4.121 21.438 7.062 1 83.88 7 SER B C 1
ATOM 741 O O . SER B 1 7 ? 3.854 22.594 6.734 1 83.88 7 SER B O 1
ATOM 743 N N . GLY B 1 8 ? 3.277 20.703 7.766 1 85.44 8 GLY B N 1
ATOM 744 C CA . GLY B 1 8 ? 2.051 21.234 8.328 1 85.44 8 GLY B CA 1
ATOM 745 C C . GLY B 1 8 ? 0.81 20.828 7.562 1 85.44 8 GLY B C 1
ATOM 746 O O . GLY B 1 8 ? 0.743 19.719 7.027 1 85.44 8 GLY B O 1
ATOM 747 N N . THR B 1 9 ? -0.162 21.688 7.562 1 87.12 9 THR B N 1
ATOM 748 C CA . THR B 1 9 ? -1.479 21.375 7.023 1 87.12 9 THR B CA 1
ATOM 749 C C . THR B 1 9 ? -1.387 21.047 5.535 1 87.12 9 THR B C 1
ATOM 751 O O . THR B 1 9 ? -1.961 20.062 5.07 1 87.12 9 THR B O 1
ATOM 754 N N . PRO B 1 10 ? -0.58 21.828 4.773 1 87.69 10 PRO B N 1
ATOM 755 C CA . PRO B 1 10 ? -0.511 21.484 3.35 1 87.69 10 PRO B CA 1
ATOM 756 C C . PRO B 1 10 ? 0.076 20.094 3.104 1 87.69 10 PRO B C 1
ATOM 758 O O . PRO B 1 10 ? -0.406 19.359 2.236 1 87.69 10 PRO B O 1
ATOM 761 N N . PHE B 1 11 ? 1.053 19.734 3.82 1 89.62 11 PHE B N 1
ATOM 762 C CA . PHE B 1 11 ? 1.653 18.406 3.689 1 89.62 11 PHE B CA 1
ATOM 763 C C . PHE B 1 11 ? 0.653 17.328 4.062 1 89.62 11 PHE B C 1
ATOM 765 O O . PHE B 1 11 ? 0.523 16.328 3.354 1 89.62 11 PHE B O 1
ATOM 772 N N . ASN B 1 12 ? -0.018 17.531 5.195 1 91.12 12 ASN B N 1
ATOM 773 C CA . ASN B 1 12 ? -0.955 16.516 5.68 1 91.12 12 ASN B CA 1
ATOM 774 C C . ASN B 1 12 ? -2.023 16.203 4.637 1 91.12 12 ASN B C 1
ATOM 776 O O . ASN B 1 12 ? -2.297 15.031 4.359 1 91.12 12 ASN B O 1
ATOM 780 N N . GLN B 1 13 ? -2.525 17.266 4.109 1 92.25 13 GLN B N 1
ATOM 781 C 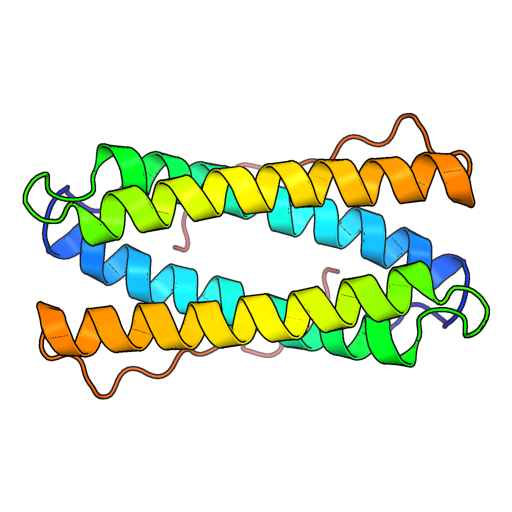CA . GLN B 1 13 ? -3.592 17.078 3.129 1 92.25 13 GLN B CA 1
ATOM 782 C C . GLN B 1 13 ? -3.07 16.406 1.866 1 92.25 13 GLN B C 1
ATOM 784 O O . GLN B 1 13 ? -3.715 15.5 1.33 1 92.25 13 GLN B O 1
ATOM 789 N N . THR B 1 14 ? -1.964 16.828 1.405 1 91.75 14 THR B N 1
ATOM 790 C CA . THR B 1 14 ? -1.376 16.234 0.209 1 91.75 14 THR B CA 1
ATOM 791 C C . THR B 1 14 ? -1.064 14.758 0.434 1 91.75 14 THR B C 1
ATOM 793 O O . THR B 1 14 ? -1.312 13.93 -0.44 1 91.75 14 THR B O 1
ATOM 796 N N . PHE B 1 15 ? -0.522 14.516 1.592 1 93.12 15 PHE B N 1
ATOM 797 C CA . PHE B 1 15 ? -0.208 13.125 1.918 1 93.12 15 PHE B CA 1
ATOM 798 C C . PHE B 1 15 ? -1.47 12.273 1.921 1 93.12 15 PHE B C 1
ATOM 800 O O . PHE B 1 15 ? -1.509 11.211 1.292 1 93.12 15 PHE B O 1
ATOM 807 N N . LEU B 1 16 ? -2.432 12.703 2.619 1 94.44 16 LEU B N 1
ATOM 808 C CA . LEU B 1 16 ? -3.666 11.938 2.756 1 94.44 16 LEU B CA 1
ATOM 809 C C . LEU B 1 16 ? -4.297 11.68 1.393 1 94.44 16 LEU B C 1
ATOM 811 O O . LEU B 1 16 ? -4.754 10.562 1.116 1 94.44 16 LEU B O 1
ATOM 815 N N . ARG B 1 17 ? -4.309 12.625 0.541 1 94.44 17 ARG B N 1
ATOM 816 C CA . ARG B 1 17 ? -4.887 12.453 -0.788 1 94.44 17 ARG B CA 1
ATOM 817 C C . ARG B 1 17 ? -4.035 11.523 -1.642 1 94.44 17 ARG B C 1
ATOM 819 O O . ARG B 1 17 ? -4.551 10.586 -2.254 1 94.44 17 ARG B O 1
ATOM 826 N N . SER B 1 18 ? -2.777 11.758 -1.65 1 93.88 18 SER B N 1
ATOM 827 C CA . SER B 1 18 ? -1.87 10.984 -2.492 1 93.88 18 SER B CA 1
ATOM 828 C C . SER B 1 18 ? -1.818 9.523 -2.057 1 93.88 18 SER B C 1
ATOM 830 O O . SER B 1 18 ? -1.814 8.617 -2.895 1 93.88 18 SER B O 1
ATOM 832 N N . PHE B 1 19 ? -1.816 9.43 -0.779 1 95.25 19 PHE B N 1
ATOM 833 C CA . PHE B 1 19 ? -1.657 8.062 -0.297 1 95.25 19 PHE B CA 1
ATOM 834 C C . PHE B 1 19 ? -2.98 7.309 -0.36 1 95.25 19 PHE B C 1
ATOM 836 O O . PHE B 1 19 ? -2.996 6.078 -0.436 1 95.25 19 PHE B O 1
ATOM 843 N N . SER B 1 20 ? -4.121 8 -0.354 1 95.5 20 SER B N 1
ATOM 844 C CA . SER B 1 20 ? -5.387 7.363 -0.704 1 95.5 20 SER B CA 1
ATOM 845 C C . SER B 1 20 ? -5.348 6.789 -2.117 1 95.5 20 SER B C 1
ATOM 847 O O . SER B 1 20 ? -5.797 5.668 -2.35 1 95.5 20 SER B O 1
ATOM 849 N N . ASN B 1 21 ? -4.793 7.559 -3.029 1 94.69 21 ASN B N 1
ATOM 850 C CA . ASN B 1 21 ? -4.629 7.09 -4.402 1 94.69 21 ASN B CA 1
ATOM 851 C C . ASN B 1 21 ? -3.707 5.875 -4.469 1 94.69 21 ASN B C 1
ATOM 853 O O . ASN B 1 21 ? -3.965 4.938 -5.23 1 94.69 21 ASN B O 1
ATOM 857 N N . HIS B 1 22 ? -2.629 5.941 -3.75 1 94.44 22 HIS B N 1
ATOM 858 C CA . HIS B 1 22 ? -1.708 4.812 -3.68 1 94.44 22 HIS B CA 1
ATOM 859 C C . HIS B 1 22 ? -2.42 3.553 -3.203 1 94.44 22 HIS B C 1
ATOM 861 O O . HIS B 1 22 ? -2.221 2.473 -3.764 1 94.44 22 HIS B O 1
ATOM 867 N N . HIS B 1 23 ? -3.201 3.678 -2.133 1 96.25 23 HIS B N 1
ATOM 868 C CA . HIS B 1 23 ? -3.967 2.537 -1.644 1 96.25 23 HIS B CA 1
ATOM 869 C C . HIS B 1 23 ? -4.945 2.033 -2.701 1 96.25 23 HIS B C 1
ATOM 871 O O . HIS B 1 23 ? -5.137 0.825 -2.85 1 96.25 23 HIS B O 1
ATOM 877 N N . LEU B 1 24 ? -5.578 2.955 -3.416 1 94.88 24 LEU B N 1
ATOM 878 C CA . LEU B 1 24 ? -6.504 2.584 -4.477 1 94.88 24 LEU B CA 1
ATOM 879 C C . LEU B 1 24 ? -5.797 1.785 -5.566 1 94.88 24 LEU B C 1
ATOM 881 O O . LEU B 1 24 ? -6.344 0.805 -6.078 1 94.88 24 LEU B O 1
ATOM 885 N N . SER B 1 25 ? -4.656 2.092 -5.902 1 93.81 25 SER B N 1
ATOM 886 C CA . SER B 1 25 ? -3.908 1.449 -6.98 1 93.81 25 SER B CA 1
ATOM 887 C C . SER B 1 25 ? -3.566 0.005 -6.625 1 93.81 25 SER B C 1
ATOM 889 O O . SER B 1 25 ? -3.262 -0.799 -7.512 1 93.81 25 SER B O 1
ATOM 891 N N . ALA B 1 26 ? -3.602 -0.329 -5.379 1 95.06 26 ALA B N 1
ATOM 892 C CA . ALA B 1 26 ? -3.268 -1.679 -4.934 1 95.06 26 ALA B CA 1
ATOM 893 C C . ALA B 1 26 ? -4.473 -2.609 -5.047 1 95.06 26 ALA B C 1
ATOM 895 O O . ALA B 1 26 ? -4.328 -3.832 -4.969 1 95.06 26 ALA B O 1
ATOM 896 N N . LEU B 1 27 ? -5.66 -2.051 -5.207 1 95.25 27 LEU B N 1
ATOM 897 C CA . LEU B 1 27 ? -6.863 -2.871 -5.125 1 95.25 27 LEU B CA 1
ATOM 898 C C . LEU B 1 27 ? -6.988 -3.781 -6.344 1 95.25 27 LEU B C 1
ATOM 900 O O . LEU B 1 27 ? -7.199 -4.988 -6.199 1 95.25 27 LEU B O 1
ATOM 904 N N . SER B 1 28 ? -6.832 -3.297 -7.516 1 92.06 28 SER B N 1
ATOM 905 C CA . SER B 1 28 ? -7.031 -4.086 -8.727 1 92.06 28 SER B CA 1
ATOM 906 C C . SER B 1 28 ? -6.055 -5.254 -8.797 1 92.06 28 SER B C 1
ATOM 908 O O . SER B 1 28 ? -6.465 -6.406 -8.961 1 92.06 28 SER B O 1
ATOM 910 N N . PRO B 1 29 ? -4.742 -5 -8.617 1 92 29 PRO B N 1
ATOM 911 C CA . PRO B 1 29 ? -3.816 -6.137 -8.633 1 92 29 PRO B CA 1
ATOM 912 C C . PRO B 1 29 ? -4.117 -7.156 -7.535 1 92 29 PRO B C 1
ATOM 914 O O . PRO B 1 29 ? -3.947 -8.359 -7.746 1 92 29 PRO B O 1
ATOM 917 N N . SER B 1 30 ? -4.5 -6.711 -6.367 1 93.88 30 SER B N 1
ATOM 918 C CA . SER B 1 30 ? -4.789 -7.621 -5.262 1 93.88 30 SER B CA 1
ATOM 919 C C . SER B 1 30 ? -6.027 -8.469 -5.555 1 93.88 30 SER B C 1
ATOM 921 O O . SER B 1 30 ? -6.078 -9.641 -5.195 1 93.88 30 SER B O 1
ATOM 923 N N . LEU B 1 31 ? -7.035 -7.836 -6.188 1 91.81 31 LEU B N 1
ATOM 924 C CA . LEU B 1 31 ? -8.219 -8.586 -6.598 1 91.81 31 LEU B CA 1
ATOM 925 C C . LEU B 1 31 ? -7.867 -9.625 -7.656 1 91.81 31 LEU B C 1
ATOM 927 O O . LEU B 1 31 ? -8.352 -10.758 -7.609 1 91.81 31 LEU B O 1
ATOM 931 N N . SER B 1 32 ? -7.016 -9.242 -8.617 1 89.12 32 SER B N 1
ATOM 932 C CA . SER B 1 32 ? -6.543 -10.188 -9.617 1 89.12 32 SER B CA 1
ATOM 933 C C . SER B 1 32 ? -5.809 -11.359 -8.977 1 89.12 32 SER B C 1
ATOM 935 O O . SER B 1 32 ? -5.945 -12.508 -9.414 1 89.12 32 SER B O 1
ATOM 937 N N . CYS B 1 33 ? -5.035 -11.07 -7.965 1 90.94 33 CYS B N 1
ATOM 938 C CA . CYS B 1 33 ? -4.301 -12.094 -7.242 1 90.94 33 CYS B CA 1
ATOM 939 C C . CYS B 1 33 ? -5.258 -13.094 -6.59 1 90.94 33 CYS B C 1
ATOM 941 O O . CYS B 1 33 ? -4.996 -14.297 -6.582 1 90.94 33 CYS B O 1
ATOM 943 N N . GLN B 1 34 ? -6.371 -12.625 -6.098 1 88 34 GLN B N 1
ATOM 944 C CA . GLN B 1 34 ? -7.371 -13.5 -5.488 1 88 34 GLN B CA 1
ATOM 945 C C . GLN B 1 34 ? -7.914 -14.5 -6.496 1 88 34 GLN B C 1
ATOM 947 O O . GLN B 1 34 ? -8.188 -15.656 -6.148 1 88 34 GLN B O 1
ATOM 952 N N . ILE B 1 35 ? -7.953 -14.039 -7.715 1 83.81 35 ILE B N 1
ATOM 953 C CA . ILE B 1 35 ? -8.617 -14.836 -8.742 1 83.81 35 ILE B CA 1
ATOM 954 C C . ILE B 1 35 ? -7.602 -15.75 -9.43 1 83.81 35 ILE B C 1
ATOM 956 O O . ILE B 1 35 ? -7.891 -16.922 -9.688 1 83.81 35 ILE B O 1
ATOM 960 N N . LYS B 1 36 ? -6.441 -15.234 -9.695 1 82.94 36 LYS B N 1
ATOM 961 C CA . LYS B 1 36 ? -5.496 -15.914 -10.578 1 82.94 36 LYS B CA 1
ATOM 962 C C . LYS B 1 36 ? -4.48 -16.719 -9.781 1 82.94 36 LYS B C 1
ATOM 964 O O . LYS B 1 36 ? -3.746 -17.547 -10.344 1 82.94 36 LYS B O 1
ATOM 969 N N . SER B 1 37 ? -4.402 -16.391 -8.539 1 77.62 37 SER B N 1
ATOM 970 C CA . SER B 1 37 ? -3.438 -17.156 -7.754 1 77.62 37 SER B CA 1
ATOM 971 C C . SER B 1 37 ? -3.783 -18.641 -7.746 1 77.62 37 SER B C 1
ATOM 973 O O . SER B 1 37 ? -4.957 -19.016 -7.812 1 77.62 37 SER B O 1
ATOM 975 N N . ASP B 1 38 ? -2.914 -19.453 -8.156 1 63.97 38 ASP B N 1
ATOM 976 C CA . ASP B 1 38 ? -3.129 -20.891 -8.266 1 63.97 38 ASP B CA 1
ATOM 977 C C . ASP B 1 38 ? -3.836 -21.438 -7.031 1 63.97 38 ASP B C 1
ATOM 979 O O . ASP B 1 38 ? -3.561 -21 -5.91 1 63.97 38 ASP B O 1
ATOM 983 N N . ILE B 1 39 ? -5.125 -21.969 -7.211 1 54.28 39 ILE B N 1
ATOM 984 C CA . ILE B 1 39 ? -6.031 -22.672 -6.309 1 54.28 39 ILE B CA 1
ATOM 985 C C . ILE B 1 39 ? -5.227 -23.453 -5.273 1 54.28 39 ILE B C 1
ATOM 987 O O . ILE B 1 39 ? -5.656 -23.594 -4.125 1 54.28 39 ILE B O 1
ATOM 991 N N . ALA B 1 40 ? -4.098 -23.891 -5.715 1 56 40 ALA B N 1
ATOM 992 C CA . ALA B 1 40 ? -3.451 -24.797 -4.777 1 56 40 ALA B CA 1
ATOM 993 C C . ALA B 1 40 ? -2.76 -24.031 -3.654 1 56 40 ALA B C 1
ATOM 995 O O . ALA B 1 40 ? -2.375 -24.609 -2.637 1 56 40 ALA B O 1
ATOM 996 N N . HIS B 1 41 ? -2.689 -22.672 -3.898 1 61.22 41 HIS B N 1
ATOM 997 C CA . HIS B 1 41 ? -1.963 -22 -2.826 1 61.22 41 HIS B CA 1
ATOM 998 C C . HIS B 1 41 ? -2.887 -21.094 -2.018 1 61.22 41 HIS B C 1
ATOM 1000 O O . HIS B 1 41 ? -3.008 -19.906 -2.309 1 61.22 41 HIS B O 1
ATOM 1006 N N . GLY B 1 42 ? -3.518 -21.625 -1.11 1 77.44 42 GLY B N 1
ATOM 1007 C CA . GLY B 1 42 ? -4.422 -20.984 -0.163 1 77.44 42 GLY B CA 1
ATOM 1008 C C . GLY B 1 42 ? -3.795 -19.828 0.586 1 77.44 42 GLY B C 1
ATOM 1009 O O . GLY B 1 42 ? -4.453 -18.828 0.845 1 77.44 42 GLY B O 1
ATOM 1010 N N . GLU B 1 43 ? -2.465 -19.891 0.649 1 83.12 43 GLU B N 1
ATOM 1011 C CA . GLU B 1 43 ? -1.801 -18.859 1.458 1 83.12 43 GLU B CA 1
ATOM 1012 C C . GLU B 1 43 ? -1.743 -17.531 0.725 1 83.12 43 GLU B C 1
ATOM 1014 O O . GLU B 1 43 ? -2.033 -16.484 1.308 1 83.12 43 GLU B O 1
ATOM 1019 N N . LEU B 1 44 ? -1.363 -17.578 -0.584 1 89.38 44 LEU B N 1
ATOM 1020 C CA . LEU B 1 44 ? -1.279 -16.344 -1.356 1 89.38 44 LEU B CA 1
ATOM 1021 C C . LEU B 1 44 ? -2.662 -15.7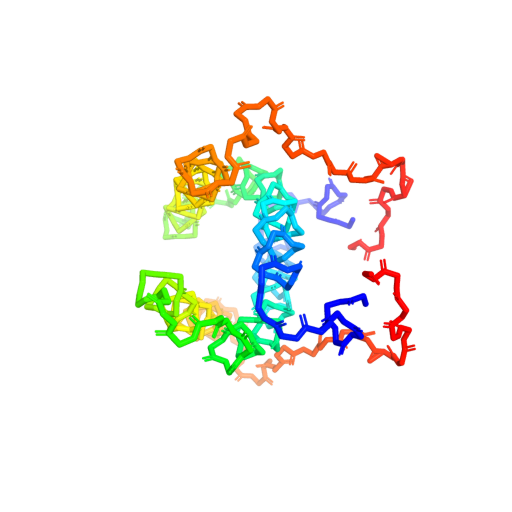34 -1.544 1 89.38 44 LEU B C 1
ATOM 1023 O O . LEU B 1 44 ? -2.814 -14.508 -1.474 1 89.38 44 LEU B O 1
ATOM 1027 N N . GLN B 1 45 ? -3.629 -16.531 -1.814 1 88.75 45 GLN B N 1
ATOM 1028 C CA . GLN B 1 45 ? -4.992 -16.031 -1.969 1 88.75 45 GLN B CA 1
ATOM 1029 C C . GLN B 1 45 ? -5.449 -15.289 -0.715 1 88.75 45 GLN B C 1
ATOM 1031 O O . GLN B 1 45 ? -6.008 -14.195 -0.805 1 88.75 45 GLN B O 1
ATOM 1036 N N . ARG B 1 46 ? -5.227 -15.891 0.41 1 90.62 46 ARG B N 1
ATOM 1037 C CA . ARG B 1 46 ? -5.605 -15.266 1.673 1 90.62 46 ARG B CA 1
ATOM 1038 C C . ARG B 1 46 ? -4.828 -13.969 1.901 1 90.62 46 ARG B C 1
ATOM 1040 O O . ARG B 1 46 ? -5.383 -12.992 2.402 1 90.62 46 ARG B O 1
ATOM 1047 N N . TYR B 1 47 ? -3.596 -14.102 1.535 1 93.25 47 TYR B N 1
ATOM 1048 C CA . TYR B 1 47 ? -2.76 -12.914 1.659 1 93.25 47 TYR B CA 1
ATOM 1049 C C . TYR B 1 47 ? -3.328 -11.758 0.84 1 93.25 47 TYR B C 1
ATOM 1051 O O . TYR B 1 47 ? -3.436 -10.633 1.332 1 93.25 47 TYR B O 1
ATOM 1059 N N . CYS B 1 48 ? -3.715 -12.062 -0.34 1 93.88 48 CYS B N 1
ATOM 1060 C CA . CYS B 1 48 ? -4.258 -11.047 -1.236 1 93.88 48 CYS B CA 1
ATOM 1061 C C . CYS B 1 48 ? -5.594 -10.531 -0.723 1 93.88 48 CYS B C 1
ATOM 1063 O O . CYS B 1 48 ? -5.891 -9.336 -0.851 1 93.88 48 CYS B O 1
ATOM 1065 N N . GLU B 1 49 ? -6.391 -11.359 -0.155 1 93.81 49 GLU B N 1
ATOM 1066 C CA . GLU B 1 49 ? -7.645 -10.93 0.461 1 93.81 49 GLU B CA 1
ATOM 1067 C C . GLU B 1 49 ? -7.395 -9.93 1.584 1 93.81 49 GLU B C 1
ATOM 1069 O O . GLU B 1 49 ? -8.109 -8.93 1.702 1 93.81 49 GLU B O 1
ATOM 1074 N N . ASP B 1 50 ? -6.367 -10.234 2.32 1 95.06 50 ASP B N 1
ATOM 1075 C CA . ASP B 1 50 ? -6.02 -9.344 3.424 1 95.06 50 ASP B CA 1
ATOM 1076 C C . ASP B 1 50 ? -5.551 -7.98 2.906 1 95.06 50 ASP B C 1
ATOM 1078 O O . ASP B 1 50 ? -5.836 -6.949 3.516 1 95.06 50 ASP B O 1
ATOM 1082 N N . ILE B 1 51 ? -4.832 -8.039 1.833 1 95.12 51 ILE B N 1
ATOM 1083 C CA . ILE B 1 51 ? -4.371 -6.785 1.244 1 95.12 51 ILE B CA 1
ATOM 1084 C C . ILE B 1 51 ? -5.574 -5.934 0.832 1 95.12 51 ILE B C 1
ATOM 1086 O O . ILE B 1 51 ? -5.617 -4.734 1.109 1 95.12 51 ILE B O 1
ATOM 1090 N N . VAL B 1 52 ? -6.543 -6.535 0.202 1 95.56 52 VAL B N 1
ATOM 1091 C CA . VAL B 1 52 ? -7.723 -5.809 -0.26 1 95.56 52 VAL B CA 1
ATOM 1092 C C . VAL B 1 52 ? -8.414 -5.141 0.926 1 95.56 52 VAL B C 1
ATOM 1094 O O . VAL B 1 52 ? -8.742 -3.953 0.873 1 95.56 52 VAL B O 1
ATOM 1097 N N . VAL B 1 53 ? -8.578 -5.84 1.989 1 96.75 53 VAL B N 1
ATOM 1098 C CA . VAL B 1 53 ? -9.25 -5.32 3.174 1 96.75 53 VAL B CA 1
ATOM 1099 C C . VAL B 1 53 ? -8.445 -4.168 3.768 1 96.75 53 VAL B C 1
ATOM 1101 O O . VAL B 1 53 ? -9 -3.115 4.09 1 96.75 53 VAL B O 1
ATOM 1104 N N . THR B 1 54 ? -7.176 -4.387 3.859 1 96.25 54 THR B N 1
ATOM 1105 C CA . THR B 1 54 ? -6.301 -3.391 4.469 1 96.25 54 THR B CA 1
ATOM 1106 C C . THR B 1 54 ? -6.281 -2.109 3.643 1 96.25 54 THR B C 1
ATOM 1108 O O . THR B 1 54 ? -6.363 -1.009 4.191 1 96.25 54 THR B O 1
ATOM 1111 N N . GLN B 1 55 ? -6.203 -2.25 2.326 1 96.75 55 GLN B N 1
ATOM 1112 C CA . GLN B 1 55 ? -6.16 -1.079 1.457 1 96.75 55 GLN B CA 1
ATOM 1113 C C . GLN B 1 55 ? -7.484 -0.319 1.492 1 96.75 55 GLN B C 1
ATOM 1115 O O . GLN B 1 55 ? -7.496 0.913 1.527 1 96.75 55 GLN B O 1
ATOM 1120 N N . LYS B 1 56 ? -8.578 -1.027 1.501 1 96.94 56 LYS B N 1
ATOM 1121 C CA . LYS B 1 56 ? -9.891 -0.386 1.579 1 96.94 56 LYS B CA 1
ATOM 1122 C C . LYS B 1 56 ? -10.047 0.376 2.891 1 96.94 56 LYS B C 1
ATOM 1124 O O . LYS B 1 56 ? -10.523 1.515 2.9 1 96.94 56 LYS B O 1
ATOM 1129 N N . ASN B 1 57 ? -9.633 -0.274 3.959 1 97.31 57 ASN B N 1
ATOM 1130 C CA . ASN B 1 57 ? -9.695 0.385 5.258 1 97.31 57 ASN B CA 1
ATOM 1131 C C . ASN B 1 57 ? -8.805 1.618 5.309 1 97.31 57 ASN B C 1
ATOM 1133 O O . ASN B 1 57 ? -9.164 2.633 5.906 1 97.31 57 ASN B O 1
ATOM 1137 N N . GLY B 1 58 ? -7.621 1.497 4.676 1 96.75 58 GLY B N 1
ATOM 1138 C CA . GLY B 1 58 ? -6.73 2.643 4.602 1 96.75 58 GLY B CA 1
ATOM 1139 C C . GLY B 1 58 ? -7.34 3.828 3.877 1 96.75 58 GLY B C 1
ATOM 1140 O O . GLY B 1 58 ? -7.246 4.965 4.348 1 96.75 58 GLY B O 1
ATOM 1141 N N . ILE B 1 59 ? -7.965 3.564 2.785 1 96.94 59 ILE B N 1
ATOM 1142 C CA . ILE B 1 59 ? -8.633 4.613 2.023 1 96.94 59 ILE B CA 1
ATOM 1143 C C . ILE B 1 59 ? -9.695 5.285 2.891 1 96.94 59 ILE B C 1
ATOM 1145 O O . ILE B 1 59 ? -9.766 6.512 2.959 1 96.94 59 ILE B O 1
ATOM 1149 N N . ASN B 1 60 ? -10.453 4.477 3.561 1 97.56 60 ASN B N 1
ATOM 1150 C CA . ASN B 1 60 ? -11.508 5.004 4.422 1 97.56 60 ASN B CA 1
ATOM 1151 C C . ASN B 1 60 ? -10.938 5.859 5.547 1 97.56 60 ASN B C 1
ATOM 1153 O O . ASN B 1 60 ? -11.469 6.926 5.852 1 97.56 60 ASN B O 1
ATOM 1157 N N . ASP B 1 61 ? -9.891 5.379 6.207 1 95.88 61 ASP B N 1
ATOM 1158 C CA . ASP B 1 61 ? -9.25 6.117 7.289 1 95.88 61 ASP B CA 1
ATOM 1159 C C . ASP B 1 61 ? -8.766 7.48 6.805 1 95.88 61 ASP B C 1
ATOM 1161 O O . ASP B 1 61 ? -8.969 8.492 7.477 1 95.88 61 ASP B O 1
ATOM 1165 N N . MET B 1 62 ? -8.164 7.488 5.66 1 96.12 62 MET B N 1
ATOM 1166 C CA . MET B 1 62 ? -7.59 8.727 5.148 1 96.12 62 MET B CA 1
ATOM 1167 C C . MET B 1 62 ? -8.688 9.703 4.719 1 96.12 62 MET B C 1
ATOM 1169 O O . MET B 1 62 ? -8.578 10.906 4.945 1 96.12 62 MET B O 1
ATOM 1173 N N . ARG B 1 63 ? -9.727 9.18 4.145 1 96.69 63 ARG B N 1
ATOM 1174 C CA . ARG B 1 63 ? -10.867 10.016 3.797 1 96.69 63 ARG B CA 1
ATOM 1175 C C . ARG B 1 63 ? -11.516 10.609 5.047 1 96.69 63 ARG B C 1
ATOM 1177 O O . ARG B 1 63 ? -11.922 11.773 5.051 1 96.69 63 ARG B O 1
ATOM 1184 N N . GLU B 1 64 ? -11.57 9.82 6.074 1 96.5 64 GLU B N 1
ATOM 1185 C CA . GLU B 1 64 ? -12.141 10.297 7.328 1 96.5 64 GLU B CA 1
ATOM 1186 C C . GLU B 1 64 ? -11.289 11.406 7.938 1 96.5 64 GLU B C 1
ATOM 1188 O O . GLU B 1 64 ? -11.82 12.398 8.438 1 96.5 64 GLU B O 1
ATOM 1193 N N . MET B 1 65 ? -10.031 11.242 7.867 1 94.06 65 MET B N 1
ATOM 1194 C CA . MET B 1 65 ? -9.125 12.258 8.391 1 94.06 65 MET B CA 1
ATOM 1195 C C . MET B 1 65 ? -9.25 13.555 7.598 1 94.06 65 MET B C 1
ATOM 1197 O O . MET B 1 65 ? -9.266 14.648 8.172 1 94.06 65 MET B O 1
ATOM 1201 N N . LEU B 1 66 ? -9.32 13.422 6.277 1 95.06 66 LEU B N 1
ATOM 1202 C CA . LEU B 1 66 ? -9.508 14.594 5.418 1 95.06 66 LEU B CA 1
ATOM 1203 C C . LEU B 1 66 ? -10.789 15.336 5.781 1 95.06 66 LEU B C 1
ATOM 1205 O O . LEU B 1 66 ? -10.805 16.562 5.824 1 95.06 66 LEU B O 1
ATOM 1209 N N . CYS B 1 67 ? -11.805 14.578 6.102 1 96.38 67 CYS B N 1
ATOM 1210 C CA . CYS B 1 67 ? -13.094 15.18 6.43 1 96.38 67 CYS B CA 1
ATOM 1211 C C . CYS B 1 67 ? -13.07 15.805 7.82 1 96.38 67 CYS B C 1
ATOM 1213 O O . CYS B 1 67 ? -13.367 16.984 7.977 1 96.38 67 CYS B O 1
ATOM 1215 N N . LYS B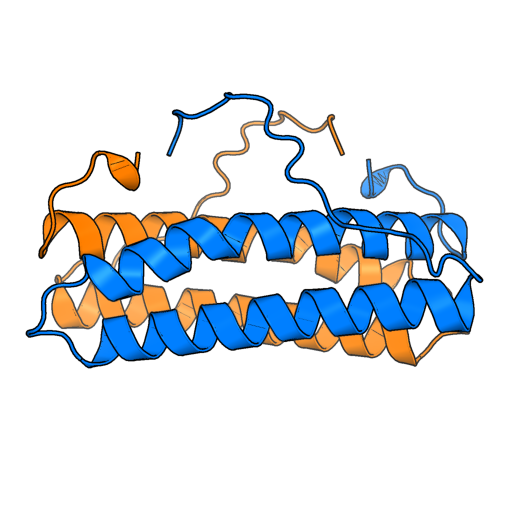 1 68 ? -12.633 15.055 8.797 1 94.25 68 LYS B N 1
ATOM 1216 C CA . LYS B 1 68 ? -12.688 15.469 10.203 1 94.25 68 LYS B CA 1
ATOM 1217 C C . LYS B 1 68 ? -11.719 16.609 10.477 1 94.25 68 LYS B C 1
ATOM 1219 O O . LYS B 1 68 ? -12.047 17.547 11.195 1 94.25 68 LYS B O 1
ATOM 1224 N N . LYS B 1 69 ? -10.586 16.578 9.867 1 91.12 69 LYS B N 1
ATOM 1225 C CA . LYS B 1 69 ? -9.531 17.516 10.242 1 91.12 69 LYS B CA 1
ATOM 1226 C C . LYS B 1 69 ? -9.469 18.688 9.273 1 91.12 69 LYS B C 1
ATOM 1228 O O . LYS B 1 69 ? -9.086 19.797 9.648 1 91.12 69 LYS B O 1
ATOM 1233 N N . TYR B 1 70 ? -9.914 18.453 8.055 1 93.25 70 TYR B N 1
ATOM 1234 C CA . TYR B 1 70 ? -9.688 19.484 7.059 1 93.25 70 TYR B CA 1
ATOM 1235 C C . TYR B 1 70 ? -10.977 19.828 6.324 1 93.25 70 TYR B C 1
ATOM 1237 O O . TYR B 1 70 ? -10.961 20.547 5.324 1 93.25 70 TYR B O 1
ATOM 1245 N N . SER B 1 71 ? -12.086 19.328 6.707 1 95.56 71 SER B N 1
ATOM 1246 C CA . SER B 1 71 ? -13.406 19.609 6.148 1 95.56 71 SER B CA 1
ATOM 1247 C C . SER B 1 71 ? -13.469 19.234 4.668 1 95.56 71 SER B C 1
ATOM 1249 O O . SER B 1 71 ? -14.234 19.828 3.91 1 95.56 71 SER B O 1
ATOM 1251 N N . ASP B 1 72 ? -12.57 18.422 4.203 1 95.31 72 ASP B N 1
ATOM 1252 C CA . ASP B 1 72 ? -12.602 17.859 2.855 1 95.31 72 ASP B CA 1
ATOM 1253 C C . ASP B 1 72 ? -13.32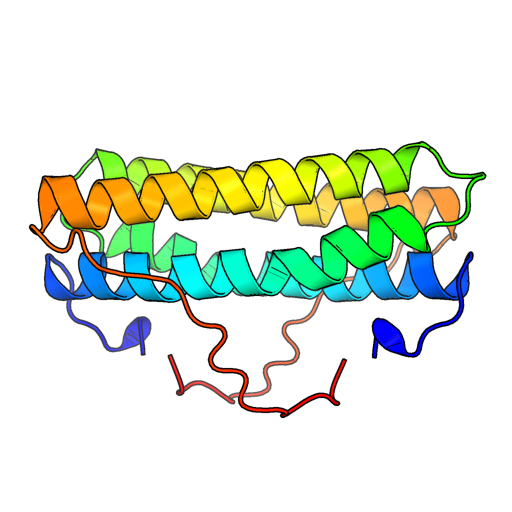8 16.516 2.834 1 95.31 72 ASP B C 1
ATOM 1255 O O . ASP B 1 72 ? -12.695 15.469 2.678 1 95.31 72 ASP B O 1
ATOM 1259 N N . CYS B 1 73 ? -14.695 16.609 2.908 1 97.5 73 CYS B N 1
ATOM 1260 C CA . CYS B 1 73 ? -15.469 15.383 3.068 1 97.5 73 CYS B CA 1
ATOM 1261 C C . CYS B 1 73 ? -15.852 14.805 1.713 1 97.5 73 CYS B C 1
ATOM 1263 O O . CYS B 1 73 ? -16.312 13.664 1.631 1 97.5 73 CYS B O 1
ATOM 1265 N N . GLY B 1 74 ? -15.586 15.477 0.674 1 96.19 74 GLY B N 1
AT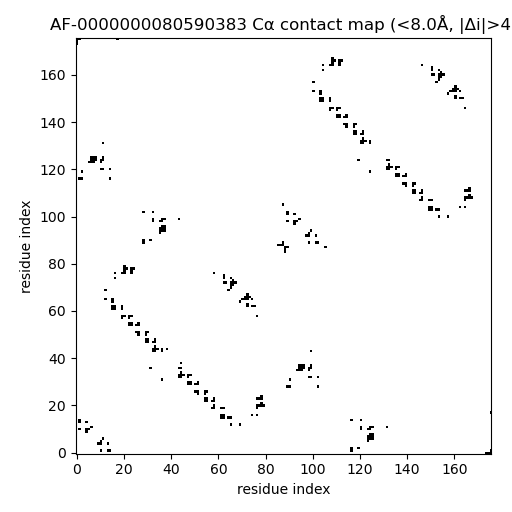OM 1266 C CA . GLY B 1 74 ? -16 15.047 -0.654 1 96.19 74 GLY B CA 1
ATOM 1267 C C . GLY B 1 74 ? -14.875 14.398 -1.446 1 96.19 74 GLY B C 1
ATOM 1268 O O . GLY B 1 74 ? -15.07 14 -2.598 1 96.19 74 GLY B O 1
ATOM 1269 N N . PHE B 1 75 ? -13.742 14.195 -0.89 1 96.62 75 PHE B N 1
ATOM 1270 C CA . PHE B 1 75 ? -12.609 13.656 -1.622 1 96.62 75 PHE B CA 1
ATOM 1271 C C . PHE B 1 75 ? -12.844 12.195 -1.988 1 96.62 75 PHE B C 1
ATOM 1273 O O . PHE B 1 75 ? -13.25 11.398 -1.143 1 96.62 75 PHE B O 1
ATOM 1280 N N . VAL B 1 76 ? -12.633 11.859 -3.238 1 94.88 76 VAL B N 1
ATOM 1281 C CA . VAL B 1 76 ? -12.648 10.492 -3.74 1 94.88 76 VAL B CA 1
ATOM 1282 C C . VAL B 1 76 ? -11.336 10.188 -4.449 1 94.88 76 VAL B C 1
ATOM 1284 O O . VAL B 1 76 ? -10.953 10.883 -5.395 1 94.88 76 VAL B O 1
ATOM 1287 N N . PRO B 1 77 ? -10.633 9.141 -3.9 1 95.06 77 PRO B N 1
ATOM 1288 C CA . PRO B 1 77 ? -9.383 8.828 -4.605 1 95.06 77 PRO B CA 1
ATOM 1289 C C . PRO B 1 77 ? -9.617 8.422 -6.059 1 95.06 77 PRO B C 1
ATOM 1291 O O . PRO B 1 77 ? -10.672 7.887 -6.395 1 95.06 77 PRO B O 1
ATOM 1294 N N . ALA B 1 78 ? -8.719 8.797 -6.906 1 87.38 78 ALA B N 1
ATOM 1295 C CA . ALA B 1 78 ? -8.789 8.477 -8.328 1 87.38 78 ALA B CA 1
ATOM 1296 C C . ALA B 1 78 ? -7.441 7.977 -8.844 1 87.38 78 ALA B C 1
ATOM 1298 O O . ALA B 1 78 ? -6.391 8.453 -8.406 1 87.38 78 ALA B O 1
ATOM 1299 N N . THR B 1 79 ? -7.453 6.848 -9.43 1 69.88 79 THR B N 1
ATOM 1300 C CA . THR B 1 79 ? -6.215 6.352 -10.023 1 69.88 79 THR B CA 1
ATOM 1301 C C . THR B 1 79 ? -5.793 7.223 -11.203 1 69.88 79 THR B C 1
ATOM 1303 O O . THR B 1 79 ? -6.641 7.73 -11.938 1 69.88 79 THR B O 1
ATOM 1306 N N . GLY B 1 80 ? -5.094 8.164 -10.875 1 53.09 80 GLY B N 1
ATOM 1307 C CA . GLY B 1 80 ? -4.676 8.945 -12.031 1 53.09 80 GLY B CA 1
ATOM 1308 C C . GLY B 1 80 ? -4.555 8.117 -13.297 1 53.09 80 GLY B C 1
ATOM 1309 O O . GLY B 1 80 ? -3.93 8.547 -14.266 1 53.09 80 GLY B O 1
ATOM 1310 N N . ASP B 1 81 ? -4.703 6.922 -13.188 1 42.38 81 ASP B N 1
ATOM 1311 C CA . ASP B 1 81 ? -4.531 6.273 -14.484 1 42.38 81 ASP B CA 1
ATOM 1312 C C . ASP B 1 81 ? -5.484 6.867 -15.523 1 42.38 81 ASP B C 1
ATOM 1314 O O . ASP B 1 81 ? -6.703 6.824 -15.352 1 42.38 81 ASP B O 1
ATOM 1318 N N . LYS B 1 82 ? -5.371 7.875 -16.172 1 36.69 82 LYS B N 1
ATOM 1319 C CA . LYS B 1 82 ? -5.57 7.555 -17.578 1 36.69 82 LYS B CA 1
ATOM 1320 C C . LYS B 1 82 ? -5.062 6.152 -17.891 1 36.69 82 LYS B C 1
ATOM 1322 O O . LYS B 1 82 ? -4.242 5.598 -17.156 1 36.69 82 LYS B O 1
ATOM 1327 N N . ARG B 1 83 ? -5.492 5.363 -18.969 1 31.78 83 ARG B N 1
ATOM 1328 C CA . ARG B 1 83 ? -5.07 4.117 -19.594 1 31.78 83 ARG B CA 1
ATOM 1329 C C . ARG B 1 83 ? -3.559 3.934 -19.5 1 31.78 83 ARG B C 1
ATOM 1331 O O . ARG B 1 83 ? -2.902 3.607 -20.5 1 31.78 83 ARG B O 1
ATOM 1338 N N . LYS B 1 84 ? -2.744 4.645 -18.828 1 31.98 84 LYS B N 1
ATOM 1339 C CA . LYS B 1 84 ? -1.46 4.07 -19.219 1 31.98 84 LYS B CA 1
ATOM 1340 C C . LYS B 1 84 ? -1.304 2.652 -18.672 1 31.98 84 LYS B C 1
ATOM 1342 O O . LYS B 1 84 ? -1.051 2.469 -17.469 1 31.98 84 LYS B O 1
ATOM 1347 N N . ASP B 1 85 ? -2.061 1.699 -19 1 31.36 85 ASP B N 1
ATOM 1348 C CA . ASP B 1 85 ? -2.219 0.248 -18.984 1 31.36 85 ASP B CA 1
ATOM 1349 C C . ASP B 1 85 ? -0.92 -0.445 -18.578 1 31.36 85 ASP B C 1
ATOM 1351 O O . ASP B 1 85 ? -0.934 -1.606 -18.172 1 31.36 85 ASP B O 1
ATOM 1355 N N . GLN B 1 86 ? 0.263 -0.174 -19.281 1 26.8 86 GLN B N 1
ATOM 1356 C CA . GLN B 1 86 ? 1.237 -1.153 -19.75 1 26.8 86 GLN B CA 1
ATOM 1357 C C . GLN B 1 86 ? 2.145 -1.617 -18.609 1 26.8 86 GLN B C 1
ATOM 1359 O O . GLN B 1 86 ? 2.562 -2.777 -18.578 1 26.8 86 GLN B O 1
ATOM 1364 N N . ASP B 1 87 ? 2.951 -0.553 -17.844 1 26.78 87 ASP B N 1
ATOM 1365 C CA . ASP B 1 87 ? 4.277 -1.146 -17.703 1 26.78 87 ASP B CA 1
ATOM 1366 C C . ASP B 1 87 ? 4.336 -2.068 -16.484 1 26.78 87 ASP B C 1
ATOM 1368 O O . ASP B 1 87 ? 5.41 -2.541 -16.109 1 26.78 87 ASP B O 1
ATOM 1372 N N . PHE B 1 88 ? 3.25 -2.57 -15.852 1 22.94 88 PHE B N 1
ATOM 1373 C CA . PHE B 1 88 ? 3.639 -3.797 -15.172 1 22.94 88 PHE B CA 1
ATOM 1374 C C . PHE B 1 88 ? 3.969 -4.895 -16.172 1 22.94 88 PHE B C 1
ATOM 1376 O O . PHE B 1 88 ? 3.375 -4.957 -17.25 1 22.94 88 PHE B O 1
#

pLDDT: mean 83.33, std 19.71, range [22.89, 97.56]

Foldseek 3Di:
DLVPFDDDPRNLLVCLQVVLLVLVVLQVVLVVQLVPVPPVCPPSNVVSVVSNVVSVVSNVVSLVCCCPPPVNNPDDHDNPDPPPPDDD/DLVPFDDDPRNLLVCLQVVLLVLVVLQVVLVVCLVPVPPVDPPSNVVSVVSNVVSVVSNVVSLVCCCPPVVNNPDDHDNPDPPPPDDD

Sequence (176 aa):
MLESTPSGTPFNQTFLRSFSNHHLSALSPSLSCQIKSDIAHGELQRYCEDIVVTQKNGINDMREMLCKKYSDCGFVPATGDKRKDQDFMLESTPSGTPFNQTFLRSFSNHHLSALSPSLSCQIKSDIAHGELQRYCEDIVVTQKNGINDMREMLCKKYSDCGFVPATGDKRKDQDF

Secondary structure (DSSP, 8-state):
-GGGSPTTHHHHHHHHHHHHHHHHHTHHHHHHHHHHS-TT-HHHHHHHHHHHHHHHHHHHHHHHHHHHHH--TT-------SS-----/-GGGSPTTHHHHHHHHHHHHHHHHHTHHHHHHHHHHS-TT-HHHHHHHHHHHHHHHHHHHHHHHHHHHHH--TT-------SS-----

Radius of gyration: 16.72 Å; Cα contacts (8 Å, |Δi|>4): 211; chains: 2; bounding box: 34×47×36 Å

Organism: Ricinus communis (NCBI:txid3988)